Protein AF-A0A2L0MXJ2-F1 (afdb_monomer)

Foldseek 3Di:
DDPDPDLDAAEDEDDDDDPVCPPVCPSVVVVVVVCVVCVVRPDHHYHDDPCVDPVNVVVVVVVVVNVDDDCVRVVHDDDDDDDDPDD

Solvent-accessible surface area (backbone atoms only — not comparable to full-atom values): 5886 Å² total; per-residue (Å²): 134,85,71,92,87,75,81,80,54,58,72,47,64,78,88,87,70,63,76,96,50,58,99,70,54,53,67,58,51,56,51,49,53,51,51,62,77,46,63,88,40,96,48,76,46,74,52,75,65,59,62,91,39,78,66,13,40,52,50,51,57,53,43,45,76,72,72,53,72,55,50,70,82,66,77,48,85,86,88,81,82,88,74,84,80,81,128

pLDDT: mean 85.76, std 13.53, range [37.31, 97.31]

Nearest PDB structures (foldseek):
  2q4v-assembly1_A  TM=7.970E-01  e=3.874E-02  Homo sapiens
  2fe7-assembly1_B  TM=7.029E-01  e=1.025E-01  Pseudomonas aeruginosa UCBPP-PA14
  2q4v-assembly1_B  TM=6.417E-01  e=7.762E-02  Homo sapiens
  7ovv-assembly1_B  TM=7.169E-01  e=2.201E-01  Arabidopsis thaliana
  8xj5-assembly1_A  TM=5.820E-01  e=2.711E-01  Arabidopsis thaliana

Radius of gyration: 15.15 Å; Cα contacts (8 Å, |Δi|>4): 60; chains: 1; bounding box: 39×30×45 Å

Sequence (87 aa):
MLGPVLGAAPLVQDVLVHPAHHRRGVGRALIGHLKERYVHCRFSLLSTDHESTSEGQRNHAFYRSLGFLSYEEKQMSAFGLPRVRTS

Mean predicted aligned error: 6.22 Å

Secondary structure (DSSP, 8-state):
----------EE------GGGTTTTHHHHHHHHHHHHTTTSS--EE----TTSH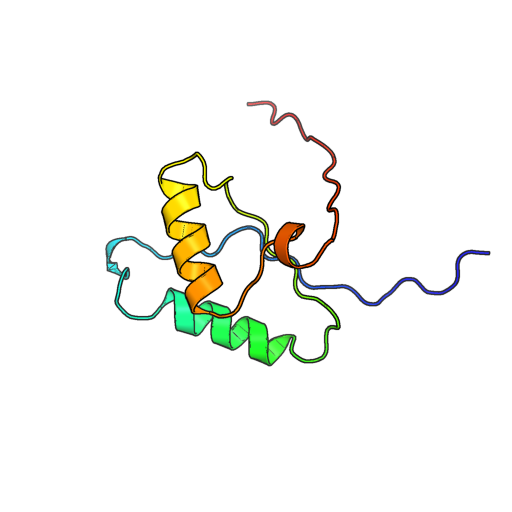HHHHHHHHHHTTT---TTTTT------------

Structure (mmCIF, N/CA/C/O backbone):
data_AF-A0A2L0MXJ2-F1
#
_entry.id   AF-A0A2L0MXJ2-F1
#
loop_
_atom_site.group_PDB
_atom_site.id
_atom_site.type_symbol
_atom_site.label_atom_id
_atom_site.label_alt_id
_atom_site.label_comp_id
_atom_site.label_asym_id
_atom_site.label_entity_id
_atom_site.label_seq_id
_atom_site.pdbx_PDB_ins_code
_atom_site.Cartn_x
_atom_site.Cartn_y
_atom_site.Cartn_z
_atom_site.occupancy
_atom_site.B_iso_or_equiv
_atom_site.auth_seq_id
_atom_site.auth_comp_id
_atom_site.auth_asym_id
_atom_site.auth_atom_id
_atom_site.pdbx_PDB_model_num
ATOM 1 N N . MET A 1 1 ? -5.604 12.862 30.714 1.00 37.31 1 MET A N 1
ATOM 2 C CA . MET A 1 1 ? -6.198 11.515 30.595 1.00 37.31 1 MET A CA 1
ATOM 3 C C . MET A 1 1 ? -6.367 11.203 29.117 1.00 37.31 1 MET A C 1
ATOM 5 O O . MET A 1 1 ? -7.198 11.832 28.479 1.00 37.31 1 MET A O 1
ATOM 9 N N . LEU A 1 2 ? -5.540 10.324 28.551 1.00 40.72 2 LEU A N 1
ATOM 10 C CA . LEU A 1 2 ? -5.737 9.819 27.190 1.00 40.72 2 LEU A CA 1
ATOM 11 C C . LEU A 1 2 ? -6.682 8.615 27.291 1.00 40.72 2 LEU A C 1
ATOM 13 O O . LEU A 1 2 ? -6.348 7.634 27.950 1.00 40.72 2 LEU A O 1
ATOM 17 N N . GLY A 1 3 ? -7.884 8.737 26.720 1.00 43.50 3 GLY A N 1
ATOM 18 C CA . GLY A 1 3 ? -8.843 7.635 26.589 1.00 43.50 3 GLY A CA 1
ATOM 19 C C . GLY A 1 3 ? -8.317 6.515 25.677 1.00 43.50 3 GLY A C 1
ATOM 20 O O . GLY A 1 3 ? -7.241 6.659 25.094 1.00 43.50 3 GLY A O 1
ATOM 21 N N . PRO A 1 4 ? -9.042 5.391 25.542 1.00 48.75 4 PRO A N 1
ATOM 22 C CA . PRO A 1 4 ? -8.535 4.197 24.874 1.00 48.75 4 PRO A CA 1
ATOM 23 C C . PRO A 1 4 ? -8.287 4.466 23.383 1.00 48.75 4 PRO A C 1
ATOM 25 O O . PRO A 1 4 ? -9.212 4.502 22.576 1.00 48.75 4 PRO A O 1
ATOM 28 N N . VAL A 1 5 ? -7.021 4.638 23.002 1.00 58.91 5 VAL A N 1
ATOM 29 C CA . VAL A 1 5 ? -6.593 4.621 21.600 1.00 58.91 5 VAL A CA 1
ATOM 30 C C . VAL A 1 5 ? -6.335 3.175 21.224 1.00 58.91 5 VAL A C 1
ATOM 32 O O . VAL A 1 5 ? -5.194 2.751 21.291 1.00 58.91 5 VAL A O 1
ATOM 35 N N . LEU A 1 6 ? -7.349 2.394 20.851 1.00 51.28 6 LEU A N 1
ATOM 36 C CA . LEU A 1 6 ? -7.101 1.085 20.230 1.00 51.28 6 LEU A CA 1
ATOM 37 C C . LEU A 1 6 ? -8.177 0.730 19.199 1.00 51.28 6 LEU A C 1
ATOM 39 O O . LEU A 1 6 ? -8.918 -0.236 19.334 1.00 51.28 6 LEU A O 1
ATOM 43 N N . GLY A 1 7 ? -8.215 1.500 18.115 1.00 56.75 7 GLY A N 1
ATOM 44 C CA . GLY A 1 7 ? -8.505 0.927 16.805 1.00 56.75 7 GLY A CA 1
ATOM 45 C C . GLY A 1 7 ? -7.175 0.749 16.085 1.00 56.75 7 GLY A C 1
ATOM 46 O O . GLY A 1 7 ? -6.699 1.699 15.470 1.00 56.75 7 GLY A O 1
ATOM 47 N N . ALA A 1 8 ? -6.531 -0.414 16.207 1.00 65.56 8 ALA A N 1
ATOM 48 C CA . ALA A 1 8 ? -5.328 -0.697 15.429 1.00 65.56 8 ALA A CA 1
ATOM 49 C C . ALA A 1 8 ? -5.720 -0.773 13.943 1.00 65.56 8 ALA A C 1
ATOM 51 O O . ALA A 1 8 ? -6.477 -1.656 13.541 1.00 65.56 8 ALA A O 1
ATOM 52 N N . ALA A 1 9 ? -5.255 0.181 13.136 1.00 73.38 9 ALA A N 1
ATOM 53 C CA . ALA A 1 9 ? -5.387 0.109 11.687 1.00 73.38 9 ALA A CA 1
ATOM 54 C C . ALA A 1 9 ? -4.295 -0.828 11.148 1.00 73.38 9 ALA A C 1
ATOM 56 O O . ALA A 1 9 ? -3.129 -0.651 11.513 1.00 73.38 9 ALA A O 1
ATOM 57 N N . PRO A 1 10 ? -4.618 -1.808 10.289 1.00 82.19 10 PRO A N 1
ATOM 58 C CA . PRO A 1 10 ? -3.590 -2.594 9.628 1.00 82.19 10 PRO A CA 1
ATOM 59 C C . PRO A 1 10 ? -2.717 -1.671 8.770 1.00 82.19 10 PRO A C 1
ATOM 61 O O . PRO A 1 10 ? -3.227 -0.842 8.009 1.00 82.19 10 PRO A O 1
ATOM 64 N N . LEU A 1 11 ? -1.400 -1.838 8.894 1.00 82.56 11 LEU A N 1
ATOM 65 C CA . LEU A 1 11 ? -0.408 -1.231 8.017 1.00 82.56 11 LEU A CA 1
ATOM 66 C C . LEU A 1 11 ? 0.185 -2.324 7.131 1.00 82.56 11 LEU A C 1
ATOM 68 O O . LEU A 1 11 ? 0.749 -3.296 7.630 1.00 82.56 11 LEU A O 1
ATOM 72 N N . VAL A 1 12 ? 0.073 -2.147 5.820 1.00 84.25 12 VAL A N 1
ATOM 73 C CA . VAL A 1 12 ? 0.776 -2.968 4.834 1.00 84.25 12 VAL A CA 1
ATOM 74 C C . VAL A 1 12 ? 1.910 -2.129 4.275 1.00 84.25 12 VAL A C 1
ATOM 76 O O . VAL A 1 12 ? 1.666 -1.097 3.654 1.00 84.25 12 VAL A O 1
ATOM 79 N N . GLN A 1 13 ? 3.146 -2.555 4.522 1.00 80.00 13 GLN A N 1
ATOM 80 C CA . GLN A 1 13 ? 4.306 -1.861 3.976 1.00 80.00 13 GLN A CA 1
ATOM 81 C C . GLN A 1 13 ? 4.583 -2.287 2.534 1.00 80.00 13 GLN A C 1
ATOM 83 O O . GLN A 1 13 ? 4.742 -1.430 1.686 1.00 80.00 13 GLN A O 1
ATOM 88 N N . ASP A 1 14 ? 4.584 -3.589 2.242 1.00 80.56 14 ASP A N 1
ATOM 89 C CA . ASP A 1 14 ? 4.838 -4.094 0.893 1.00 80.56 14 ASP A CA 1
ATOM 90 C C . ASP A 1 14 ? 3.985 -5.330 0.603 1.00 80.56 14 ASP A C 1
ATOM 92 O O . ASP A 1 14 ? 3.797 -6.198 1.458 1.00 80.56 14 ASP A O 1
ATOM 96 N N . VAL A 1 15 ? 3.507 -5.437 -0.638 1.00 87.25 15 VAL A N 1
ATOM 97 C CA . VAL A 1 15 ? 2.979 -6.686 -1.196 1.00 87.25 15 VAL A CA 1
ATOM 98 C C . VAL A 1 15 ? 3.874 -7.096 -2.347 1.00 87.25 15 VAL A C 1
ATOM 100 O O . VAL A 1 15 ? 3.809 -6.540 -3.441 1.00 87.25 15 VAL A O 1
ATOM 103 N N . LEU A 1 16 ? 4.716 -8.091 -2.088 1.00 90.00 16 LEU A N 1
ATOM 104 C CA . LEU A 1 16 ? 5.662 -8.606 -3.064 1.00 90.00 16 LEU A CA 1
ATOM 105 C C . LEU A 1 16 ? 5.061 -9.816 -3.774 1.00 90.00 16 LEU A C 1
ATOM 107 O O . LEU A 1 16 ? 4.636 -10.788 -3.152 1.00 90.00 16 LEU A O 1
ATOM 111 N N . VAL A 1 17 ? 5.053 -9.763 -5.102 1.00 92.06 17 VAL A N 1
ATOM 112 C CA . VAL A 1 17 ? 4.723 -10.902 -5.957 1.00 92.06 17 VAL A CA 1
ATOM 113 C C . VAL A 1 17 ? 5.964 -11.217 -6.770 1.00 92.06 17 VAL A C 1
ATOM 115 O O . VAL A 1 17 ? 6.528 -10.32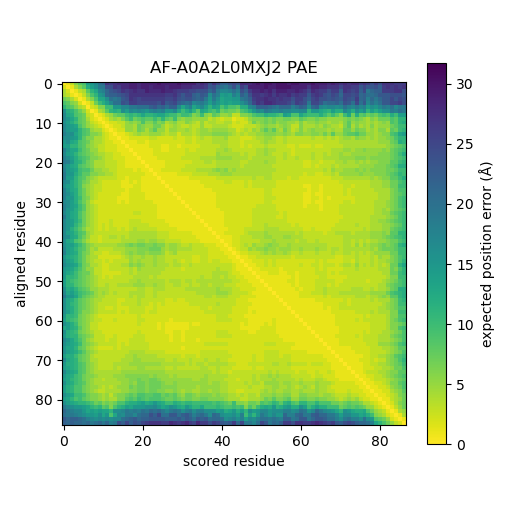5 -7.403 1.00 92.06 17 VAL A O 1
ATOM 118 N N . HIS A 1 18 ? 6.388 -12.479 -6.768 1.00 94.06 18 HIS A N 1
ATOM 119 C CA . HIS A 1 18 ? 7.520 -12.911 -7.581 1.00 94.06 18 HIS A CA 1
ATOM 120 C C . HIS A 1 18 ? 7.273 -12.568 -9.070 1.00 94.06 18 HIS A C 1
ATOM 122 O O . HIS A 1 18 ? 6.158 -12.808 -9.549 1.00 94.06 18 HIS A O 1
ATOM 128 N N . PRO A 1 19 ? 8.266 -12.049 -9.825 1.00 93.00 19 PRO A N 1
ATOM 129 C CA . PRO A 1 19 ? 8.071 -11.565 -11.200 1.00 93.00 19 PRO A CA 1
ATOM 130 C C . PRO A 1 19 ? 7.393 -12.566 -12.144 1.00 93.00 19 PRO A C 1
ATOM 132 O O . PRO A 1 19 ? 6.513 -12.196 -12.917 1.00 93.00 19 PRO A O 1
ATOM 135 N N . ALA A 1 20 ? 7.706 -13.860 -12.012 1.00 96.69 20 ALA A N 1
ATOM 136 C CA . ALA A 1 20 ? 7.079 -14.936 -12.796 1.00 96.69 20 ALA A CA 1
ATOM 137 C C . ALA A 1 20 ? 5.549 -15.079 -12.592 1.00 96.69 20 ALA A C 1
ATOM 139 O O . ALA A 1 20 ? 4.872 -15.780 -13.347 1.00 96.69 20 ALA A O 1
ATOM 140 N N . HIS A 1 21 ? 4.989 -14.429 -11.569 1.00 95.56 21 HIS A N 1
ATOM 141 C CA . HIS A 1 21 ? 3.559 -14.425 -11.260 1.00 95.56 21 HIS A CA 1
ATOM 142 C C . HIS A 1 21 ? 2.891 -13.057 -11.480 1.00 95.56 21 HIS A C 1
ATOM 144 O O . HIS A 1 21 ? 1.711 -12.882 -11.158 1.00 95.56 21 HIS A O 1
ATOM 150 N N . HIS A 1 22 ? 3.608 -12.078 -12.041 1.00 92.62 22 HIS A N 1
ATOM 151 C CA . HIS A 1 22 ? 3.038 -10.773 -12.377 1.00 92.62 22 HIS A CA 1
ATOM 152 C C . HIS A 1 22 ? 1.946 -10.891 -13.440 1.00 92.62 22 HIS A C 1
ATOM 154 O O . HIS A 1 22 ? 1.896 -11.845 -14.210 1.00 92.62 22 HIS A O 1
ATOM 160 N N . ARG A 1 23 ? 1.032 -9.911 -13.464 1.00 92.00 23 ARG A N 1
ATOM 161 C CA . ARG A 1 23 ? -0.090 -9.817 -14.425 1.00 92.00 23 ARG A CA 1
ATOM 162 C C . ARG A 1 23 ? -1.070 -11.005 -14.423 1.00 92.00 23 ARG A C 1
ATOM 164 O O . ARG A 1 23 ? -1.961 -11.046 -15.260 1.00 92.00 23 ARG A O 1
ATOM 171 N N . ARG A 1 24 ? -0.979 -11.912 -13.442 1.00 96.44 24 ARG A N 1
ATOM 172 C CA . ARG A 1 24 ? -1.879 -13.072 -13.259 1.00 96.44 24 ARG A CA 1
ATOM 173 C C . ARG A 1 24 ? -2.941 -12.874 -12.171 1.00 96.44 24 ARG A C 1
ATOM 175 O O . ARG A 1 24 ? -3.559 -13.830 -11.726 1.00 96.44 24 ARG A O 1
ATOM 182 N N . GLY A 1 25 ? -3.117 -11.645 -11.686 1.00 96.12 25 GLY A N 1
ATOM 183 C CA . GLY A 1 25 ? -4.102 -11.319 -10.647 1.00 96.12 25 GLY A CA 1
ATOM 184 C C . GLY A 1 25 ? -3.687 -11.650 -9.207 1.00 96.12 25 GLY A C 1
ATOM 185 O O . GLY A 1 25 ? -4.427 -11.305 -8.292 1.00 96.12 25 GLY A O 1
ATOM 186 N N . VAL A 1 26 ? -2.499 -12.225 -8.975 1.00 97.06 26 VAL A N 1
ATOM 187 C CA . VAL A 1 26 ? -2.026 -12.621 -7.630 1.00 97.06 26 VAL A CA 1
ATOM 188 C C . VAL A 1 26 ? -2.035 -11.451 -6.643 1.00 97.06 26 VAL A C 1
ATOM 190 O O . VAL A 1 26 ? -2.642 -11.552 -5.583 1.00 97.06 26 VAL A O 1
ATOM 193 N N . GLY A 1 27 ? -1.449 -10.305 -7.007 1.00 94.88 27 GLY A N 1
ATOM 194 C CA . GLY A 1 27 ? -1.446 -9.122 -6.134 1.00 94.88 27 GLY A CA 1
ATOM 195 C C . GLY A 1 27 ? -2.856 -8.619 -5.802 1.00 94.88 27 GLY A C 1
ATOM 196 O O . GLY A 1 27 ? -3.134 -8.253 -4.664 1.00 94.88 27 GLY A O 1
ATOM 197 N N . ARG A 1 28 ? -3.777 -8.653 -6.777 1.00 96.25 28 ARG A N 1
ATOM 198 C CA . ARG A 1 28 ? -5.186 -8.280 -6.566 1.00 96.25 28 ARG A CA 1
ATOM 199 C C . ARG A 1 28 ? -5.871 -9.239 -5.593 1.00 96.25 28 ARG A C 1
ATOM 201 O O . ARG A 1 28 ? -6.613 -8.771 -4.738 1.00 96.25 28 ARG A O 1
ATOM 208 N N . ALA A 1 29 ? -5.612 -10.541 -5.703 1.00 97.31 29 ALA A N 1
ATOM 209 C CA . ALA A 1 29 ? -6.160 -11.540 -4.790 1.00 97.31 29 ALA A CA 1
ATOM 210 C C . ALA A 1 29 ? -5.636 -11.346 -3.358 1.00 97.31 29 ALA A C 1
ATOM 212 O O . ALA A 1 29 ? -6.429 -11.316 -2.420 1.00 97.31 29 ALA A O 1
ATOM 213 N N . LEU A 1 30 ? -4.325 -11.124 -3.196 1.00 95.25 30 LEU A N 1
ATOM 214 C CA . LEU A 1 30 ? -3.703 -10.855 -1.893 1.00 95.25 30 LEU A CA 1
ATOM 215 C C . LEU A 1 30 ? -4.307 -9.614 -1.221 1.00 95.25 30 LEU A C 1
ATOM 217 O O . LEU A 1 30 ? -4.757 -9.683 -0.080 1.00 95.25 30 LEU A O 1
ATOM 221 N N . ILE A 1 31 ? -4.378 -8.491 -1.942 1.00 94.69 31 ILE A N 1
ATOM 222 C CA . ILE A 1 31 ? -4.983 -7.259 -1.420 1.00 94.69 31 ILE A CA 1
ATOM 223 C C . ILE A 1 31 ? -6.481 -7.440 -1.156 1.00 94.69 31 ILE A C 1
ATOM 225 O O . ILE A 1 31 ? -6.981 -6.949 -0.149 1.00 94.69 31 ILE A O 1
ATOM 229 N N . GLY A 1 32 ? -7.203 -8.152 -2.026 1.00 95.12 32 GLY A N 1
ATOM 230 C CA . GLY A 1 32 ? -8.622 -8.456 -1.834 1.00 95.12 32 GLY A CA 1
ATOM 231 C C . GLY A 1 32 ? -8.878 -9.186 -0.517 1.00 95.12 32 GLY A C 1
ATOM 232 O O . GLY A 1 32 ? -9.723 -8.755 0.263 1.00 95.12 32 GLY A O 1
ATOM 233 N N . HIS A 1 33 ? -8.073 -10.208 -0.224 1.00 95.12 33 HIS A N 1
ATOM 234 C CA . HIS A 1 33 ? -8.166 -10.954 1.028 1.00 95.12 33 HIS A CA 1
ATOM 235 C C . HIS A 1 33 ? -7.868 -10.079 2.256 1.00 95.12 33 HIS A C 1
ATOM 237 O O . HIS A 1 33 ? -8.543 -10.186 3.278 1.00 95.12 33 HIS A O 1
ATOM 243 N N . LEU A 1 34 ? -6.898 -9.161 2.159 1.00 92.25 34 LEU A N 1
ATOM 244 C CA . LEU A 1 34 ? -6.611 -8.200 3.231 1.00 92.25 34 LEU A CA 1
ATOM 245 C C . LEU A 1 34 ? -7.766 -7.212 3.446 1.00 92.25 34 LEU A C 1
ATOM 247 O O . LEU A 1 34 ? -8.137 -6.955 4.590 1.00 92.25 34 LEU A O 1
ATOM 251 N N . LYS A 1 35 ? -8.362 -6.690 2.366 1.00 92.06 35 LYS A N 1
ATOM 252 C CA . LYS A 1 35 ? -9.525 -5.790 2.439 1.00 92.06 35 LYS A CA 1
ATOM 253 C C . LYS A 1 35 ? -10.712 -6.468 3.117 1.00 92.06 35 LYS A C 1
ATOM 255 O O . LYS A 1 35 ? -11.361 -5.844 3.946 1.00 92.06 35 LYS A O 1
ATOM 260 N N . GLU A 1 36 ? -10.977 -7.729 2.785 1.00 94.19 36 GLU A N 1
ATOM 261 C CA . GLU A 1 36 ? -12.050 -8.513 3.401 1.00 94.19 36 GLU A CA 1
ATOM 262 C C . GLU A 1 36 ? -11.766 -8.780 4.883 1.00 94.19 36 GLU A C 1
ATOM 264 O O . GLU A 1 36 ? -12.584 -8.459 5.745 1.00 94.19 36 GLU A O 1
ATOM 269 N N . ARG A 1 37 ? -10.564 -9.276 5.202 1.00 92.56 37 ARG A N 1
ATOM 270 C CA . ARG A 1 37 ? -10.151 -9.584 6.578 1.00 92.56 37 ARG A CA 1
ATOM 271 C C . ARG A 1 37 ? -10.241 -8.377 7.511 1.00 92.56 37 ARG A C 1
ATOM 273 O O . ARG A 1 37 ? -10.604 -8.537 8.674 1.00 92.56 37 ARG A O 1
ATOM 280 N N . TYR 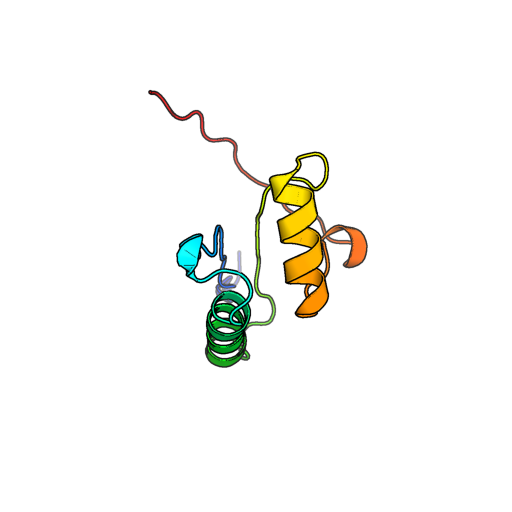A 1 38 ? -9.915 -7.185 7.016 1.00 91.50 38 TYR A N 1
ATOM 281 C CA . TYR A 1 38 ? -9.877 -5.954 7.805 1.00 91.50 38 TYR A CA 1
ATOM 282 C C . TYR A 1 38 ? -10.988 -4.958 7.453 1.00 91.50 38 TYR A C 1
ATOM 284 O O . TYR A 1 38 ? -10.869 -3.774 7.756 1.00 91.50 38 TYR A O 1
ATOM 292 N N . VAL A 1 39 ? -12.101 -5.421 6.870 1.00 90.19 39 VAL A N 1
ATOM 293 C CA . VAL A 1 39 ? -13.254 -4.563 6.526 1.00 90.19 39 VAL A CA 1
ATOM 294 C C . VAL A 1 39 ? -13.849 -3.835 7.742 1.00 90.19 39 VAL A C 1
ATOM 296 O O . VAL A 1 39 ? -14.460 -2.780 7.611 1.00 90.19 39 VAL A O 1
ATOM 299 N N . HIS A 1 40 ? -13.638 -4.381 8.942 1.00 87.06 40 HIS A N 1
ATOM 300 C CA . HIS A 1 40 ? -14.074 -3.813 10.216 1.00 87.06 40 HIS A CA 1
ATOM 301 C C . HIS A 1 40 ? -13.189 -2.651 10.709 1.00 87.06 40 HIS A C 1
ATOM 303 O O . HIS A 1 40 ? -13.559 -1.949 11.650 1.00 87.06 40 HIS A O 1
ATOM 309 N N . CYS A 1 41 ? -12.019 -2.432 10.104 1.00 88.38 41 CYS A N 1
ATOM 310 C CA . CYS A 1 41 ? -11.127 -1.336 10.460 1.00 88.38 41 CYS A CA 1
ATOM 311 C C . CYS A 1 41 ? -11.557 -0.044 9.756 1.00 88.38 41 CYS A C 1
ATOM 313 O O . CYS A 1 41 ? -11.759 -0.015 8.545 1.00 88.38 41 CYS A O 1
ATOM 315 N N . ARG A 1 42 ? -11.607 1.068 10.502 1.00 82.94 42 ARG A N 1
ATOM 316 C CA . ARG A 1 42 ? -11.936 2.398 9.950 1.00 82.94 42 ARG A CA 1
ATOM 317 C C . ARG A 1 42 ? -10.989 2.822 8.820 1.00 82.94 42 ARG A C 1
ATOM 319 O O . ARG A 1 42 ? -11.411 3.497 7.886 1.00 82.94 42 ARG A O 1
ATOM 326 N N . PHE A 1 43 ? -9.716 2.448 8.926 1.00 82.44 43 PHE A N 1
ATOM 327 C CA . PHE A 1 43 ? -8.688 2.737 7.933 1.00 82.44 43 PHE A CA 1
ATOM 328 C C . PHE A 1 43 ? -7.783 1.523 7.738 1.00 82.44 43 PHE A C 1
ATOM 330 O O . PHE A 1 43 ? -7.507 0.791 8.684 1.00 82.44 43 PHE A O 1
ATOM 337 N N . SER A 1 44 ? -7.293 1.353 6.513 1.00 87.38 44 SER A N 1
ATOM 338 C CA . SER A 1 44 ? -6.132 0.523 6.193 1.00 87.38 44 SER A CA 1
ATOM 339 C C . SER A 1 44 ? -5.059 1.448 5.644 1.00 87.38 44 SER A C 1
ATOM 341 O O . SER A 1 44 ? -5.343 2.244 4.746 1.00 87.38 44 SER A O 1
ATOM 343 N N . LEU A 1 45 ? -3.856 1.375 6.203 1.00 88.50 45 LEU A N 1
ATOM 344 C CA . LEU A 1 45 ? -2.740 2.211 5.786 1.00 88.50 45 LEU A CA 1
ATOM 345 C C . LEU A 1 45 ? -1.827 1.388 4.881 1.00 88.50 45 LEU A C 1
ATOM 347 O O . LEU A 1 45 ? -1.534 0.225 5.162 1.00 88.50 45 LEU A O 1
ATOM 351 N N . LEU A 1 46 ? -1.383 2.004 3.791 1.00 90.38 46 LEU A N 1
ATOM 352 C CA . LEU A 1 46 ? -0.399 1.433 2.888 1.00 90.38 46 LEU A CA 1
ATOM 353 C C . LEU A 1 46 ? 0.687 2.471 2.635 1.00 90.38 46 LEU A C 1
ATOM 355 O O . LEU A 1 46 ? 0.385 3.612 2.289 1.00 90.38 46 LEU A O 1
ATOM 359 N N . SER A 1 47 ? 1.939 2.076 2.828 1.00 87.75 47 SER A N 1
ATOM 360 C CA . SER A 1 47 ? 3.101 2.851 2.394 1.00 87.75 47 SER A CA 1
ATOM 361 C C . SER A 1 47 ? 3.700 2.182 1.167 1.00 87.75 47 SER A C 1
ATOM 363 O O . SER A 1 47 ? 3.659 0.969 1.061 1.00 87.75 47 SER A O 1
ATOM 365 N N . THR A 1 48 ? 4.253 2.945 0.239 1.00 90.06 48 THR A N 1
ATOM 366 C CA . THR A 1 48 ? 5.047 2.425 -0.880 1.00 90.06 48 THR A CA 1
ATOM 367 C C . THR A 1 48 ? 5.979 3.539 -1.348 1.00 90.06 48 THR A C 1
ATOM 369 O O . THR A 1 48 ? 5.876 4.666 -0.850 1.00 90.06 48 THR A O 1
ATOM 372 N N . ASP A 1 49 ? 6.885 3.246 -2.277 1.00 90.94 49 ASP A N 1
ATOM 373 C CA . ASP A 1 49 ? 7.762 4.263 -2.847 1.00 90.94 49 ASP A CA 1
ATOM 374 C C . ASP A 1 49 ? 6.961 5.428 -3.446 1.00 90.94 49 ASP A C 1
ATOM 376 O O . ASP A 1 49 ? 5.844 5.275 -3.955 1.00 90.94 49 ASP A O 1
ATOM 380 N N . HIS A 1 50 ? 7.548 6.621 -3.383 1.00 91.50 50 HIS A N 1
ATOM 381 C CA . HIS A 1 50 ? 6.966 7.811 -3.987 1.00 91.50 50 HIS A CA 1
ATOM 382 C C . HIS A 1 50 ? 6.835 7.640 -5.510 1.00 91.50 50 HIS A C 1
ATOM 384 O O . HIS A 1 50 ? 7.700 7.038 -6.147 1.00 91.50 50 HIS A O 1
ATOM 390 N N . GLU A 1 51 ? 5.788 8.207 -6.115 1.00 93.06 51 GLU A N 1
ATOM 391 C CA . GLU A 1 51 ? 5.489 8.047 -7.550 1.00 93.06 51 GLU A CA 1
ATOM 392 C C . GLU A 1 51 ? 6.568 8.607 -8.495 1.00 93.06 51 GLU A C 1
ATOM 394 O O . GLU A 1 51 ? 6.548 8.325 -9.690 1.00 93.06 51 GLU A O 1
ATOM 399 N N . SER A 1 52 ? 7.542 9.350 -7.961 1.00 94.56 52 SER A N 1
ATOM 400 C CA . SER A 1 52 ? 8.719 9.821 -8.698 1.00 94.56 52 SER A CA 1
ATOM 401 C C . SER A 1 52 ? 9.728 8.718 -9.036 1.00 94.56 52 SER A C 1
ATOM 403 O O . SER A 1 52 ? 10.621 8.956 -9.847 1.00 94.56 52 SER A O 1
ATOM 405 N N . THR A 1 53 ? 9.634 7.532 -8.428 1.00 94.94 53 THR A N 1
ATOM 406 C CA . THR A 1 53 ? 10.443 6.367 -8.817 1.00 94.94 53 THR A CA 1
ATOM 407 C C . THR A 1 53 ? 9.685 5.504 -9.828 1.00 94.94 53 THR A C 1
ATOM 409 O O . THR A 1 53 ? 8.454 5.481 -9.853 1.00 94.94 53 THR A O 1
ATOM 412 N N . SER A 1 54 ? 10.404 4.753 -10.668 1.00 92.00 54 SER A N 1
ATOM 413 C CA . SER A 1 54 ? 9.781 3.847 -11.646 1.00 92.00 54 SER A CA 1
ATOM 414 C C . SER A 1 54 ? 8.941 2.749 -10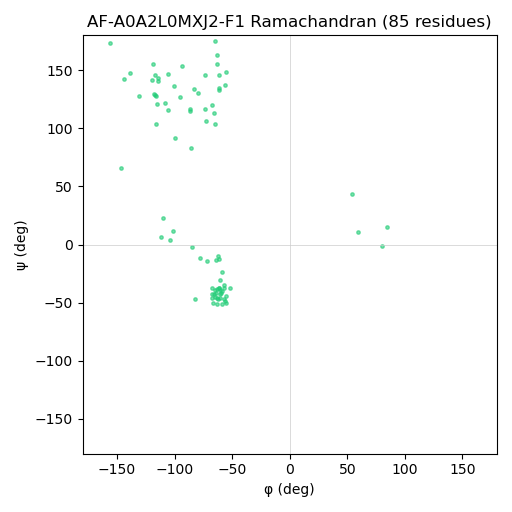.980 1.00 92.00 54 SER A C 1
ATOM 416 O O . SER A 1 54 ? 7.868 2.403 -11.479 1.00 92.00 54 SER A O 1
ATOM 418 N N . GLU A 1 55 ? 9.396 2.220 -9.840 1.00 89.88 55 GLU A N 1
ATOM 419 C CA . GLU A 1 55 ? 8.629 1.271 -9.024 1.00 89.88 55 GLU A CA 1
ATOM 420 C C . GLU A 1 55 ? 7.404 1.936 -8.393 1.00 89.88 55 GLU A C 1
ATOM 422 O O . GLU A 1 55 ? 6.295 1.407 -8.495 1.00 89.88 55 GLU A O 1
ATOM 427 N N . GLY A 1 56 ? 7.577 3.130 -7.820 1.00 92.94 56 GLY A N 1
ATOM 428 C CA . GLY A 1 56 ? 6.504 3.916 -7.224 1.00 92.94 56 GLY A CA 1
ATOM 429 C C . GLY A 1 56 ? 5.387 4.190 -8.225 1.00 92.94 56 GLY A C 1
ATOM 430 O O . GLY A 1 56 ? 4.231 3.882 -7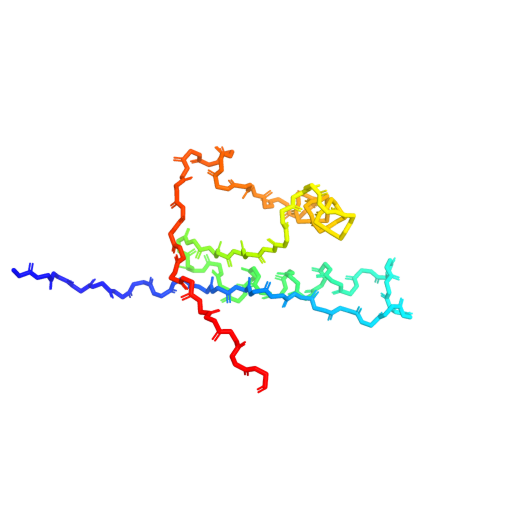.948 1.00 92.94 56 GLY A O 1
ATOM 431 N N . GLN A 1 57 ? 5.708 4.646 -9.437 1.00 94.94 57 GLN A N 1
ATOM 432 C CA . GLN A 1 57 ? 4.705 4.888 -10.478 1.00 94.94 57 GLN A CA 1
ATOM 433 C C . GLN A 1 57 ? 3.849 3.639 -10.769 1.00 94.94 57 GLN A C 1
ATOM 435 O O . GLN A 1 57 ? 2.618 3.722 -10.851 1.00 94.94 57 GLN A O 1
ATOM 440 N N . ARG A 1 58 ? 4.477 2.457 -10.877 1.00 92.69 58 ARG A N 1
ATOM 441 C CA . ARG A 1 58 ? 3.761 1.189 -11.105 1.00 92.69 58 ARG A CA 1
ATOM 442 C C . ARG A 1 58 ? 2.914 0.778 -9.903 1.00 92.69 58 ARG A C 1
ATOM 444 O O . ARG A 1 58 ? 1.768 0.360 -10.087 1.00 92.69 58 ARG A O 1
ATOM 451 N N . ASN A 1 59 ? 3.450 0.918 -8.693 1.00 93.06 59 ASN A N 1
ATOM 452 C CA . ASN A 1 59 ? 2.752 0.585 -7.453 1.00 93.06 59 ASN A CA 1
ATOM 453 C C . ASN A 1 59 ? 1.520 1.475 -7.253 1.00 93.06 59 ASN A C 1
ATOM 455 O O . ASN A 1 59 ? 0.429 0.967 -6.993 1.00 93.06 59 ASN A O 1
ATOM 459 N N . HIS A 1 60 ? 1.656 2.787 -7.454 1.00 94.06 60 HIS A N 1
ATOM 460 C CA . HIS A 1 60 ? 0.548 3.741 -7.360 1.00 94.06 60 HIS A CA 1
ATOM 461 C C . HIS A 1 60 ? -0.556 3.425 -8.372 1.00 94.06 60 HIS A C 1
ATOM 463 O O . HIS A 1 60 ? -1.725 3.359 -7.991 1.00 94.06 60 HIS A O 1
ATOM 469 N N . ALA A 1 61 ? -0.211 3.146 -9.635 1.00 94.00 61 ALA A N 1
ATOM 470 C CA . ALA A 1 61 ? -1.191 2.739 -10.646 1.00 94.00 61 ALA A CA 1
ATOM 471 C C .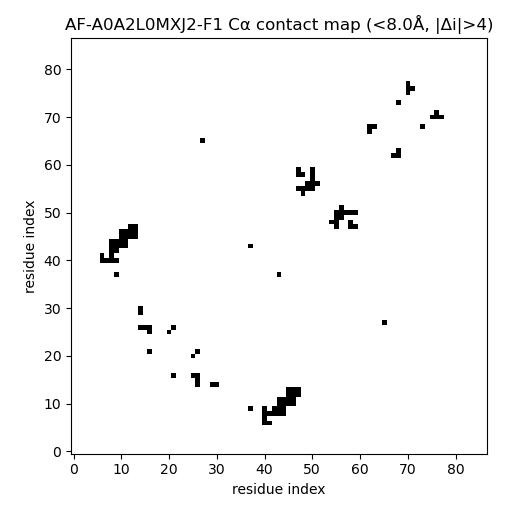 ALA A 1 61 ? -1.930 1.443 -10.253 1.00 94.00 61 ALA A C 1
ATOM 473 O O . ALA A 1 61 ? -3.152 1.340 -10.400 1.00 94.00 61 ALA A O 1
ATOM 474 N N . PHE A 1 62 ? -1.208 0.461 -9.705 1.00 93.88 62 PHE A N 1
ATOM 475 C CA . PHE A 1 62 ? -1.795 -0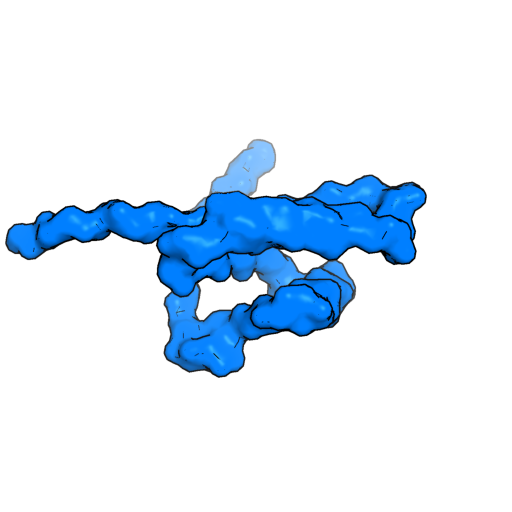.781 -9.211 1.00 93.88 62 PHE A CA 1
ATOM 476 C C . PHE A 1 62 ? -2.766 -0.544 -8.044 1.00 93.88 62 PHE A C 1
ATOM 478 O O . PHE A 1 62 ? -3.911 -0.994 -8.121 1.00 93.88 62 PHE A O 1
ATOM 485 N N . TYR A 1 63 ? -2.366 0.184 -6.999 1.00 94.62 63 TYR A N 1
ATOM 486 C CA . TYR A 1 63 ? -3.220 0.426 -5.831 1.00 94.62 63 TYR A CA 1
ATOM 487 C C . TYR A 1 63 ? -4.430 1.310 -6.156 1.00 94.62 63 TYR A C 1
ATOM 489 O O . TYR A 1 63 ? -5.540 1.003 -5.706 1.00 94.62 63 TYR A O 1
ATOM 497 N N . ARG A 1 64 ? -4.273 2.322 -7.022 1.00 94.62 64 ARG A N 1
ATOM 498 C CA . ARG A 1 64 ? -5.401 3.108 -7.552 1.00 94.62 64 ARG A CA 1
ATOM 499 C C . ARG A 1 64 ? -6.411 2.217 -8.285 1.00 94.62 64 ARG A C 1
ATOM 501 O O . ARG A 1 64 ? -7.610 2.332 -8.046 1.00 94.62 64 ARG A O 1
ATOM 508 N N . SER A 1 65 ? -5.955 1.226 -9.063 1.00 95.12 65 SER A N 1
ATOM 509 C CA . SER A 1 65 ? -6.847 0.246 -9.722 1.00 95.12 65 SER A CA 1
ATOM 510 C C . SER A 1 65 ? -7.648 -0.652 -8.757 1.00 95.12 65 SER A C 1
ATOM 512 O O . SER A 1 65 ? -8.572 -1.355 -9.181 1.00 95.12 65 SER A O 1
ATOM 514 N N . LEU A 1 66 ? -7.282 -0.664 -7.469 1.00 94.19 66 LEU A N 1
ATOM 515 C CA . LEU A 1 66 ? -7.947 -1.402 -6.389 1.00 94.19 66 LEU A CA 1
ATOM 516 C C . LEU A 1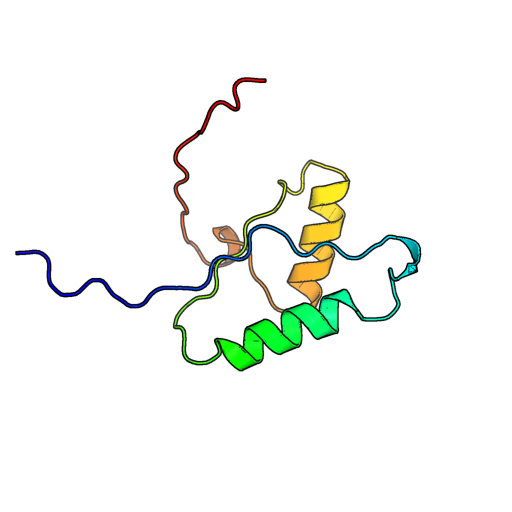 66 ? -8.795 -0.498 -5.474 1.00 94.19 66 LEU A C 1
ATOM 518 O O . LEU A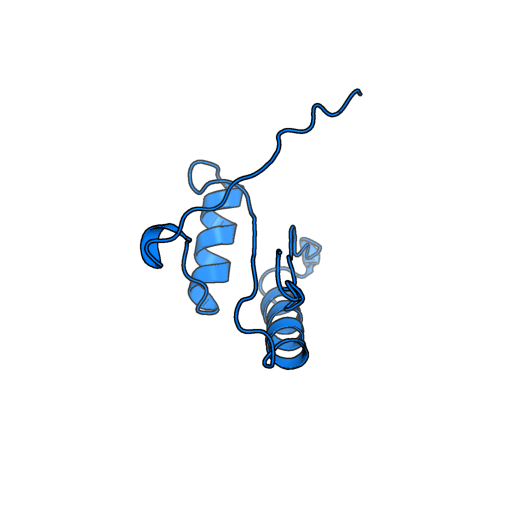 1 66 ? -9.368 -0.990 -4.489 1.00 94.19 66 LEU A O 1
ATOM 522 N N . GLY A 1 67 ? -8.889 0.795 -5.804 1.00 92.81 67 GLY A N 1
ATOM 523 C CA . GLY A 1 67 ? -9.666 1.800 -5.078 1.00 92.81 67 GLY A CA 1
ATOM 524 C C . GLY A 1 67 ? -8.944 2.427 -3.884 1.00 92.81 67 GLY A C 1
ATOM 525 O O . GLY A 1 67 ? -9.601 3.024 -3.034 1.00 92.81 67 GLY A O 1
ATOM 526 N N . PHE A 1 68 ? -7.620 2.273 -3.776 1.00 92.88 68 PHE A N 1
ATOM 527 C CA . PHE A 1 68 ? -6.845 3.053 -2.811 1.00 92.88 68 PHE A CA 1
ATOM 528 C C . PHE A 1 68 ? -6.714 4.495 -3.297 1.00 92.88 68 PHE A C 1
ATOM 530 O O . PHE A 1 68 ? -6.602 4.744 -4.496 1.00 92.88 68 PHE A O 1
ATOM 537 N N . LEU A 1 69 ? -6.699 5.415 -2.337 1.00 92.50 69 LEU A N 1
ATOM 538 C CA . LEU A 1 69 ? -6.417 6.829 -2.546 1.00 92.50 69 LEU A CA 1
ATOM 539 C C . LEU A 1 69 ? -5.151 7.184 -1.768 1.00 92.50 69 LEU A C 1
ATOM 541 O O . LEU A 1 69 ? -4.934 6.639 -0.679 1.00 92.50 69 LEU A O 1
ATOM 545 N N . SER A 1 70 ? -4.348 8.095 -2.304 1.00 90.38 70 SER A N 1
ATOM 546 C CA . SER A 1 70 ? -3.220 8.685 -1.592 1.00 90.38 70 SER A CA 1
ATOM 547 C C . SER A 1 70 ? -3.706 9.478 -0.372 1.00 90.38 70 SER A C 1
ATOM 549 O O . SER A 1 70 ? -4.883 9.837 -0.248 1.00 90.38 70 SER A O 1
ATOM 551 N N . TYR A 1 71 ? -2.794 9.767 0.558 1.00 88.44 71 TYR A N 1
ATOM 552 C CA . TYR A 1 71 ? -3.116 10.644 1.684 1.00 88.44 71 TYR A CA 1
ATOM 553 C C . TYR A 1 71 ? -3.501 12.051 1.216 1.00 88.44 71 TYR A C 1
ATOM 555 O O . TYR A 1 71 ? -4.445 12.619 1.756 1.00 88.44 71 TYR A O 1
ATOM 563 N N . GLU A 1 72 ? -2.849 12.569 0.173 1.00 89.62 72 GLU A N 1
ATOM 564 C CA . GLU A 1 72 ? -3.183 13.863 -0.428 1.00 89.62 72 GLU A CA 1
ATOM 565 C C . GLU A 1 72 ? -4.609 13.874 -1.000 1.00 89.62 72 GLU A C 1
ATOM 567 O O . GLU A 1 72 ? -5.397 14.758 -0.672 1.00 89.62 72 GLU A O 1
ATOM 572 N N . GLU A 1 73 ? -5.000 12.845 -1.758 1.00 92.94 73 GLU A N 1
ATOM 573 C CA . GLU A 1 73 ? -6.369 12.693 -2.279 1.00 92.94 73 GLU A CA 1
ATOM 574 C C . GLU A 1 73 ? -7.406 12.603 -1.145 1.00 92.94 73 GLU A C 1
ATOM 576 O O . GLU A 1 73 ? -8.544 13.044 -1.294 1.00 92.94 73 GLU A O 1
ATOM 581 N N . LYS A 1 74 ? -7.013 12.062 0.016 1.00 89.44 74 LYS A N 1
ATOM 582 C CA . LYS A 1 74 ? -7.841 12.013 1.231 1.00 89.44 74 LYS A CA 1
ATOM 583 C C . LYS A 1 74 ? -7.768 13.277 2.093 1.00 89.44 74 LYS A C 1
ATOM 585 O O . LYS A 1 74 ? -8.461 13.321 3.107 1.00 89.44 74 LYS A O 1
ATOM 590 N N . GLN A 1 75 ? -6.955 14.270 1.724 1.00 91.62 75 GLN A N 1
ATOM 591 C CA . GLN A 1 75 ? -6.670 15.460 2.536 1.00 91.62 75 GLN A CA 1
ATOM 592 C C . GLN A 1 75 ? -6.182 15.086 3.949 1.00 91.62 75 GLN A C 1
ATOM 594 O O . GLN A 1 75 ? -6.620 15.626 4.964 1.00 91.62 75 GLN A O 1
ATOM 599 N N . MET A 1 76 ? -5.292 14.096 4.009 1.00 88.75 76 MET A N 1
ATOM 600 C CA . MET A 1 76 ? -4.704 13.545 5.223 1.00 88.75 76 MET A CA 1
ATOM 601 C C . MET A 1 76 ? -3.186 13.725 5.213 1.00 88.75 76 MET A C 1
ATOM 603 O O . MET A 1 76 ? -2.554 13.746 4.160 1.00 88.75 76 MET A O 1
ATOM 607 N N . SER A 1 77 ? -2.596 13.756 6.405 1.00 86.81 77 SER A N 1
ATOM 608 C CA . SER A 1 77 ? -1.145 13.716 6.593 1.00 86.81 77 SER A CA 1
ATOM 609 C C . SER A 1 77 ? -0.745 12.428 7.303 1.00 86.81 77 SER A C 1
ATOM 611 O O . SER A 1 77 ? -1.443 11.967 8.208 1.00 86.81 77 SER A O 1
ATOM 613 N N . ALA A 1 78 ? 0.399 11.867 6.920 1.00 84.00 78 ALA A N 1
ATOM 614 C CA . ALA A 1 78 ? 1.041 10.760 7.617 1.00 84.00 78 ALA A CA 1
ATOM 615 C C . ALA A 1 78 ? 2.428 11.200 8.094 1.00 84.00 78 ALA A C 1
ATOM 617 O O . ALA A 1 78 ? 3.140 11.907 7.386 1.00 84.00 78 ALA A O 1
ATOM 618 N N . PHE A 1 79 ? 2.811 10.766 9.292 1.00 85.31 79 PHE A N 1
ATOM 619 C CA . PHE A 1 79 ? 4.116 11.058 9.877 1.00 85.31 79 PHE A CA 1
ATOM 620 C C . PHE A 1 79 ? 4.868 9.746 10.084 1.00 85.31 79 PHE A C 1
ATOM 622 O O . PHE A 1 79 ? 4.331 8.803 10.662 1.00 85.31 79 PHE A O 1
ATOM 629 N N . GLY A 1 80 ? 6.109 9.686 9.604 1.00 83.75 80 GLY A N 1
ATOM 630 C CA . GLY A 1 80 ? 7.017 8.564 9.820 1.00 83.75 80 GLY A CA 1
ATOM 631 C C . GLY A 1 80 ? 8.211 9.002 10.657 1.00 83.75 80 GLY A C 1
ATOM 632 O O . GLY A 1 80 ? 8.734 10.098 10.465 1.00 83.75 80 GLY A O 1
ATOM 633 N N . LEU A 1 81 ? 8.662 8.146 11.575 1.00 86.06 81 LEU A N 1
ATOM 634 C CA . LEU A 1 81 ? 9.932 8.351 12.265 1.00 86.06 81 LEU A CA 1
ATOM 635 C C . LEU A 1 81 ? 11.055 7.742 11.408 1.00 86.06 81 LEU A C 1
ATOM 637 O O . LEU A 1 81 ? 11.046 6.522 11.211 1.00 86.06 81 LEU A O 1
ATOM 641 N N . PRO A 1 82 ? 12.018 8.532 10.900 1.00 82.19 82 PRO A N 1
ATOM 642 C CA . PRO A 1 82 ? 13.117 7.992 10.113 1.00 82.19 82 PRO A CA 1
ATOM 643 C C . PRO A 1 82 ? 13.947 7.012 10.950 1.00 82.19 82 PRO A C 1
ATOM 645 O O . PRO A 1 82 ? 14.290 7.279 12.104 1.00 82.19 82 PRO A O 1
ATOM 648 N N . ARG A 1 83 ? 14.282 5.862 10.360 1.00 80.06 83 ARG A N 1
ATOM 649 C CA . ARG A 1 83 ? 15.229 4.898 10.926 1.00 80.06 83 ARG A CA 1
ATOM 650 C C . ARG A 1 83 ? 16.432 4.819 10.001 1.00 80.06 83 ARG A C 1
ATOM 652 O O . ARG A 1 83 ? 16.289 4.479 8.830 1.00 80.06 83 ARG A O 1
ATOM 659 N N . VAL A 1 84 ? 17.613 5.122 10.527 1.00 81.38 84 VAL A N 1
ATOM 660 C CA . VAL A 1 84 ? 18.867 4.847 9.825 1.00 81.38 84 VAL A CA 1
ATOM 661 C C . VAL A 1 84 ? 19.085 3.338 9.898 1.00 81.38 84 VAL A C 1
ATOM 663 O O . VAL A 1 84 ? 19.203 2.788 10.992 1.00 81.38 84 VAL A O 1
ATOM 666 N N . ARG A 1 85 ? 19.087 2.647 8.754 1.00 66.25 85 ARG A N 1
ATOM 667 C CA . ARG A 1 85 ? 19.588 1.269 8.694 1.00 66.25 85 ARG A CA 1
ATOM 668 C C . ARG A 1 85 ? 21.107 1.348 8.809 1.00 66.25 85 ARG A C 1
ATOM 670 O O . ARG A 1 85 ? 21.758 1.787 7.868 1.00 66.25 85 ARG A O 1
ATOM 677 N N . THR A 1 86 ? 21.667 0.967 9.952 1.00 59.38 86 THR A N 1
ATOM 678 C CA . THR A 1 86 ? 23.086 0.602 10.014 1.00 59.38 86 THR A CA 1
ATOM 679 C C . THR A 1 86 ? 23.263 -0.683 9.214 1.00 59.38 86 THR A C 1
ATOM 681 O O . THR A 1 86 ? 22.577 -1.669 9.488 1.00 59.38 86 THR A O 1
ATOM 684 N N . SER A 1 87 ? 24.099 -0.602 8.178 1.00 60.56 87 SER A N 1
ATOM 685 C CA . SER A 1 87 ? 24.573 -1.722 7.358 1.00 60.56 87 SER A CA 1
ATOM 686 C C . SER A 1 87 ? 25.302 -2.766 8.187 1.00 60.56 87 SER A C 1
ATOM 688 O O . SER A 1 87 ? 26.062 -2.323 9.081 1.00 60.56 87 SER A O 1
#